Protein AF-A0A536KV16-F1 (afdb_monomer_lite)

Sequence (168 aa):
MLVCAAPESQAETLLAHIGQDAVIALLTEATEGDGYVDIKHAPVRYTLNLQKRTETTIERFGLTGQLFGLPGRDMAFVVERVQPDPDPSKDAGDVLTLEVAQAVAEAASYVPEEDWVRRQLTALEEAAQLPLVLAGQAFANHERQWLAWQAEQDARPYEVETEGVICS

Foldseek 3Di:
DEEEADPPFPSVVVCVVCPLVNVVVQLVQFPAKDKDWALVDVQIKIKIKTWHDDPVDIFIKIFIFGWFADPPRDIYTHTRDIGGPPDPVDDRDDDDPDDHVDYDHDDDDDDRVRGPVSVVVVVVVVVCPPPVNVVVVVVVVVVVVVVVVVVVVVPDDDPPPPPDDDDD

Structure (mmCIF, N/CA/C/O backbone):
data_AF-A0A536KV16-F1
#
_entry.id   AF-A0A536KV16-F1
#
loop_
_atom_site.group_PDB
_atom_site.id
_atom_site.type_symbol
_atom_site.label_atom_id
_atom_site.label_alt_id
_atom_site.label_comp_id
_atom_site.label_asym_id
_atom_site.label_entity_id
_atom_site.label_seq_id
_atom_site.pdbx_PDB_ins_code
_atom_site.Cartn_x
_atom_site.Cartn_y
_atom_site.Cartn_z
_atom_site.occupancy
_atom_site.B_iso_or_equiv
_atom_site.auth_seq_id
_atom_site.auth_comp_id
_atom_site.auth_asym_id
_atom_site.auth_atom_id
_atom_site.pdbx_PDB_model_num
ATOM 1 N N . MET A 1 1 ? -13.618 5.495 3.879 1.00 50.97 1 MET A N 1
ATOM 2 C CA . MET A 1 1 ? -12.832 4.367 4.427 1.00 50.97 1 MET A CA 1
ATOM 3 C C . MET A 1 1 ? -13.190 4.208 5.891 1.00 50.97 1 MET A C 1
ATOM 5 O O . MET A 1 1 ? -13.149 5.208 6.599 1.00 50.97 1 MET A O 1
ATOM 9 N N . LEU A 1 2 ? -13.588 3.004 6.305 1.00 53.34 2 LEU A N 1
ATOM 10 C CA . LEU A 1 2 ? -13.819 2.663 7.709 1.00 53.34 2 LEU A CA 1
ATOM 11 C C . LEU A 1 2 ? -12.512 2.151 8.313 1.00 53.34 2 LEU A C 1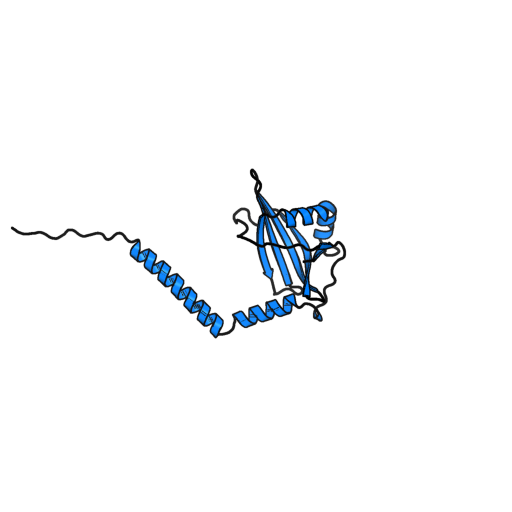
ATOM 13 O O . LEU A 1 2 ? -11.892 1.262 7.735 1.00 53.34 2 LEU A O 1
ATOM 17 N N . VAL A 1 3 ? -12.086 2.717 9.441 1.00 56.47 3 VAL A N 1
ATOM 18 C CA . VAL A 1 3 ? -10.891 2.266 10.173 1.00 56.47 3 VAL A CA 1
ATOM 19 C C . VAL A 1 3 ? -11.330 1.597 11.473 1.00 56.47 3 VAL A C 1
ATOM 21 O O . VAL A 1 3 ? -12.024 2.234 12.268 1.00 56.47 3 VAL A O 1
ATOM 24 N N . CYS A 1 4 ? -10.943 0.334 11.671 1.00 56.25 4 CYS A N 1
ATOM 25 C CA . CYS A 1 4 ? -11.370 -0.503 12.800 1.00 56.25 4 CYS A CA 1
ATOM 26 C C . CYS A 1 4 ? -10.170 -1.168 13.496 1.00 56.25 4 CYS A C 1
ATOM 28 O O . CYS A 1 4 ? -9.113 -1.341 12.893 1.00 56.25 4 CYS A O 1
ATOM 30 N N . ALA A 1 5 ? -10.329 -1.581 14.754 1.00 47.56 5 ALA A N 1
ATOM 31 C CA . ALA A 1 5 ? -9.344 -2.396 15.470 1.00 47.56 5 ALA A CA 1
ATOM 32 C C . ALA A 1 5 ? -9.569 -3.892 15.191 1.00 47.56 5 ALA A C 1
ATOM 34 O O . ALA A 1 5 ? -10.715 -4.342 15.197 1.00 47.56 5 ALA A O 1
ATOM 35 N N . ALA A 1 6 ? -8.507 -4.680 14.994 1.00 43.91 6 ALA A N 1
ATOM 36 C CA . ALA A 1 6 ? -8.634 -6.142 14.979 1.00 43.91 6 ALA A CA 1
ATOM 37 C C . ALA A 1 6 ? -8.825 -6.679 16.415 1.00 43.91 6 ALA A C 1
ATOM 39 O O . ALA A 1 6 ? -8.038 -6.290 17.289 1.00 43.91 6 ALA A O 1
ATOM 40 N N . PRO A 1 7 ? -9.793 -7.585 16.665 1.00 48.78 7 PRO A N 1
ATOM 41 C CA . PRO A 1 7 ? -9.963 -8.213 17.976 1.00 48.78 7 PRO A CA 1
ATOM 42 C C . PRO A 1 7 ? -8.722 -9.038 18.362 1.00 48.78 7 PRO A C 1
ATOM 44 O O . PRO A 1 7 ? -8.141 -9.714 17.515 1.00 48.78 7 PRO A O 1
ATOM 47 N N . GLU A 1 8 ? -8.304 -8.952 19.630 1.00 50.06 8 GLU A N 1
ATOM 48 C CA . GLU A 1 8 ? -7.153 -9.637 20.251 1.00 50.06 8 GLU A CA 1
ATOM 49 C C . GLU A 1 8 ? -5.766 -9.265 19.682 1.00 50.06 8 GLU A C 1
ATOM 51 O O . GLU A 1 8 ? -4.758 -9.921 19.960 1.00 50.06 8 GLU A O 1
ATOM 56 N N . SER A 1 9 ? -5.678 -8.192 18.892 1.00 45.06 9 SER A N 1
ATOM 57 C CA . SER A 1 9 ? -4.417 -7.726 18.305 1.00 45.06 9 SER A CA 1
ATOM 58 C C . SER A 1 9 ? -3.639 -6.800 19.249 1.00 45.06 9 SER A C 1
ATOM 60 O O . SER A 1 9 ? -4.201 -6.160 20.140 1.00 45.06 9 SER A O 1
ATOM 62 N N . GLN A 1 10 ? -2.328 -6.638 19.017 1.00 47.22 10 GLN A N 1
ATOM 63 C CA . GLN A 1 10 ? -1.555 -5.592 19.704 1.00 47.22 10 GLN A CA 1
ATOM 64 C C . GLN A 1 10 ? -2.159 -4.198 19.475 1.00 47.22 10 GLN A C 1
ATOM 66 O O . GLN A 1 10 ? -2.037 -3.354 20.359 1.00 47.22 10 GLN A O 1
ATOM 71 N N . ALA A 1 11 ? -2.851 -3.970 18.350 1.00 42.38 11 ALA A N 1
ATOM 72 C CA . ALA A 1 11 ? -3.619 -2.757 18.104 1.00 42.38 11 ALA A CA 1
ATOM 73 C C . ALA A 1 11 ? -4.877 -2.629 18.966 1.00 42.38 11 ALA A C 1
ATOM 75 O O . ALA A 1 11 ? -5.222 -1.500 19.255 1.00 42.38 11 ALA A O 1
ATOM 76 N N . GLU A 1 12 ? -5.526 -3.684 19.465 1.00 42.41 12 GLU A N 1
ATOM 77 C CA . GLU A 1 12 ? -6.600 -3.519 20.462 1.00 42.41 12 GLU A CA 1
ATOM 78 C C . GLU A 1 12 ? -6.035 -2.909 21.751 1.00 42.41 12 GLU A C 1
ATOM 80 O O . GLU A 1 12 ? -6.571 -1.941 22.281 1.00 42.41 12 GLU A O 1
ATOM 85 N N . THR A 1 13 ? -4.879 -3.406 22.205 1.00 47.69 13 THR A N 1
ATOM 86 C CA . THR A 1 13 ? -4.203 -2.877 23.400 1.00 47.69 13 THR A CA 1
ATOM 87 C C . THR A 1 13 ? -3.632 -1.474 23.159 1.00 47.69 13 THR A C 1
ATOM 89 O O . THR A 1 13 ? -3.711 -0.626 24.042 1.00 47.69 13 THR A O 1
ATOM 92 N N . LEU A 1 14 ? -3.094 -1.199 21.963 1.00 44.66 14 LEU A N 1
ATOM 93 C CA . LEU A 1 14 ? -2.561 0.113 21.570 1.00 44.66 14 LEU A CA 1
ATOM 94 C C . LEU A 1 14 ? -3.662 1.141 21.284 1.00 44.66 14 LEU A C 1
ATOM 96 O O . LEU A 1 14 ? -3.507 2.281 21.690 1.00 44.66 14 LEU A O 1
ATOM 100 N N . LEU A 1 15 ? -4.777 0.770 20.654 1.00 51.56 15 LEU A N 1
ATOM 101 C CA . LEU A 1 15 ? -5.941 1.636 20.413 1.00 51.56 15 LEU A CA 1
ATOM 102 C C . LEU A 1 15 ? -6.717 1.891 21.706 1.00 51.56 15 LEU A C 1
ATOM 104 O O . LEU A 1 15 ? -7.219 2.996 21.892 1.00 51.56 15 LEU A O 1
ATOM 108 N N . ALA A 1 16 ? -6.738 0.933 22.638 1.00 49.00 16 ALA A N 1
ATOM 109 C CA . ALA A 1 16 ? -7.219 1.160 23.999 1.00 49.00 16 ALA A CA 1
ATOM 110 C C . ALA A 1 16 ? -6.317 2.122 24.801 1.00 49.00 16 ALA A C 1
ATOM 112 O O . ALA A 1 16 ? -6.806 2.773 25.721 1.00 49.00 16 ALA A O 1
ATOM 113 N N . HIS A 1 17 ? -5.020 2.232 24.470 1.00 45.25 17 HIS A N 1
ATOM 114 C CA . HIS A 1 17 ? -4.064 3.124 25.152 1.00 45.25 17 HIS A CA 1
ATOM 115 C C . HIS A 1 17 ? -3.897 4.501 24.483 1.00 45.25 17 HIS A C 1
ATOM 117 O O . HIS A 1 17 ? -3.750 5.502 25.176 1.00 45.25 17 HIS A O 1
ATOM 123 N N . ILE A 1 18 ? -3.901 4.554 23.149 1.00 52.50 18 ILE A N 1
ATOM 124 C CA . ILE A 1 18 ? -3.775 5.768 22.325 1.00 52.50 18 ILE A CA 1
ATOM 125 C C . ILE A 1 18 ? -5.138 6.461 22.179 1.00 52.50 18 ILE A C 1
ATOM 127 O O . ILE A 1 18 ? -5.201 7.683 22.104 1.00 52.50 18 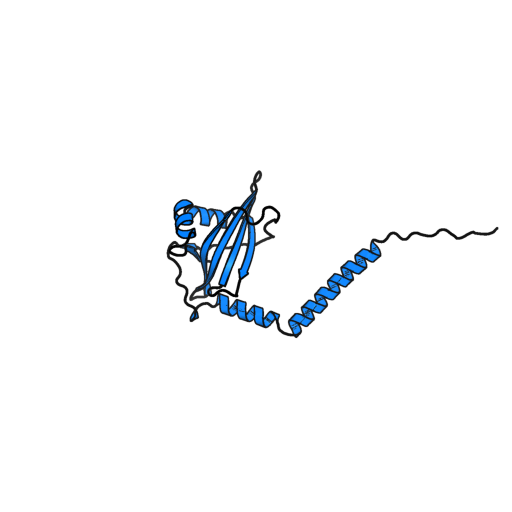ILE A O 1
ATOM 131 N N . GLY A 1 19 ? -6.233 5.699 22.212 1.00 52.28 19 GLY A N 1
ATOM 132 C CA . GLY A 1 19 ? -7.583 6.195 21.978 1.00 52.28 19 GLY A CA 1
ATOM 133 C C . GLY A 1 19 ? -7.903 6.279 20.485 1.00 52.28 19 GLY A C 1
ATOM 134 O O . GLY A 1 19 ? -7.089 6.708 19.667 1.00 52.28 19 GLY A O 1
ATOM 135 N N . GLN A 1 20 ? -9.122 5.877 20.126 1.00 55.75 20 GLN A N 1
ATOM 136 C CA . GLN A 1 20 ? -9.656 5.955 18.762 1.00 55.75 20 GLN A CA 1
ATOM 137 C C . GLN A 1 20 ? -9.555 7.381 18.191 1.00 55.75 20 GLN A C 1
ATOM 139 O O . GLN A 1 20 ? -9.196 7.559 17.029 1.00 55.75 20 GLN A O 1
ATOM 144 N N . ASP A 1 21 ? -9.764 8.389 19.040 1.00 57.88 21 ASP A N 1
ATOM 145 C CA . ASP A 1 21 ? -9.666 9.806 18.687 1.00 57.88 21 ASP A CA 1
ATOM 146 C C . ASP A 1 21 ? -8.257 10.223 18.264 1.00 57.88 21 ASP A C 1
ATOM 148 O O . ASP A 1 21 ? -8.114 11.038 17.360 1.00 57.88 21 ASP A O 1
ATOM 152 N N . ALA A 1 22 ? -7.209 9.647 18.857 1.00 59.94 22 ALA A N 1
ATOM 153 C CA . ALA A 1 22 ? -5.841 9.981 18.482 1.00 59.94 22 ALA A CA 1
ATOM 154 C C . ALA A 1 22 ? -5.441 9.338 17.149 1.00 59.94 22 ALA A C 1
ATOM 156 O O . ALA A 1 22 ? -4.702 9.953 16.393 1.00 59.94 22 ALA A O 1
ATOM 157 N N . VAL A 1 23 ? -5.960 8.154 16.802 1.00 60.72 23 VAL A N 1
ATOM 158 C CA . VAL A 1 23 ? -5.744 7.579 15.460 1.00 60.72 23 VAL A CA 1
ATOM 159 C C . VAL A 1 23 ? -6.514 8.345 14.393 1.00 60.72 23 VAL A C 1
ATOM 161 O O . VAL A 1 23 ? -5.970 8.580 13.317 1.00 60.72 23 VAL A O 1
ATOM 164 N N . ILE A 1 24 ? -7.736 8.792 14.694 1.00 64.00 24 ILE A N 1
ATOM 165 C CA . ILE A 1 24 ? -8.475 9.701 13.810 1.00 64.00 24 ILE A CA 1
ATOM 166 C C . ILE A 1 24 ? -7.686 10.994 13.633 1.00 64.00 24 ILE A C 1
ATOM 168 O O . ILE A 1 24 ? -7.401 11.351 12.497 1.00 64.00 24 ILE A O 1
ATOM 172 N N . ALA A 1 25 ? -7.283 11.640 14.734 1.00 61.81 25 ALA A N 1
ATOM 173 C CA . ALA A 1 25 ? -6.510 12.877 14.715 1.00 61.81 25 ALA A CA 1
ATOM 174 C C . ALA A 1 25 ? -5.244 12.714 13.870 1.00 61.81 25 ALA A C 1
ATOM 176 O O . ALA A 1 25 ? -5.044 13.477 12.935 1.00 61.81 25 ALA A O 1
ATOM 177 N N . LEU A 1 26 ? -4.464 11.660 14.110 1.00 63.81 26 LEU A N 1
ATOM 178 C CA . LEU A 1 26 ? -3.269 11.324 13.340 1.00 63.81 26 LEU A CA 1
ATOM 179 C C . LEU A 1 26 ? -3.550 11.123 11.843 1.00 63.81 26 LEU A C 1
ATOM 181 O O . LEU A 1 26 ? -2.781 11.606 11.019 1.00 63.81 26 LEU A O 1
ATOM 185 N N . LEU A 1 27 ? -4.643 10.450 11.475 1.00 65.69 27 LEU A N 1
ATOM 186 C CA . LEU A 1 27 ? -5.033 10.265 10.074 1.00 65.69 27 LEU A CA 1
ATOM 187 C C . LEU A 1 27 ? -5.461 11.579 9.405 1.00 65.69 27 LEU A C 1
ATOM 189 O O . LEU A 1 27 ? -5.165 11.781 8.233 1.00 65.69 27 LEU A O 1
ATOM 193 N N . THR A 1 28 ? -6.135 12.473 10.134 1.00 64.19 28 THR A N 1
ATOM 194 C CA . THR A 1 28 ? -6.523 13.807 9.637 1.00 64.19 28 THR A CA 1
ATOM 195 C C . THR A 1 28 ? -5.386 14.827 9.629 1.00 64.19 28 THR A C 1
ATOM 197 O O . THR A 1 28 ? -5.411 15.754 8.826 1.00 64.19 28 THR A O 1
ATOM 200 N N . GLU A 1 29 ? -4.415 14.695 10.529 1.00 61.75 29 GLU A N 1
ATOM 201 C CA . GLU A 1 29 ? -3.287 15.622 10.688 1.00 61.75 29 GLU A CA 1
ATOM 202 C C . GLU A 1 29 ? -2.048 15.195 9.894 1.00 61.75 29 GLU A C 1
ATOM 204 O O . GLU A 1 29 ? -1.078 15.952 9.814 1.00 61.75 29 GLU A O 1
ATOM 209 N N . ALA A 1 30 ? -2.055 13.992 9.318 1.00 61.66 30 ALA A N 1
ATOM 210 C CA . ALA A 1 30 ? -1.007 13.553 8.415 1.00 61.66 30 ALA A CA 1
ATOM 211 C C . ALA A 1 30 ? -0.964 14.474 7.188 1.00 61.66 30 ALA A C 1
ATOM 213 O O . ALA A 1 30 ? -1.945 14.638 6.465 1.00 61.66 30 ALA A O 1
ATOM 214 N N . THR A 1 31 ? 0.195 15.085 6.963 1.00 57.19 31 THR A N 1
ATOM 215 C CA . THR A 1 31 ? 0.442 15.989 5.835 1.00 57.19 31 THR A CA 1
ATOM 216 C C . THR A 1 31 ? 0.900 15.230 4.593 1.00 57.19 31 THR A C 1
ATOM 218 O O . THR A 1 31 ? 0.656 15.671 3.475 1.00 57.19 31 THR A O 1
ATOM 221 N N . GLU A 1 32 ? 1.550 14.082 4.793 1.00 61.09 32 GLU A N 1
ATOM 222 C CA . GLU A 1 32 ? 2.129 13.227 3.755 1.00 61.09 32 GLU A CA 1
ATOM 223 C C . GLU A 1 32 ? 1.930 11.755 4.134 1.00 61.09 32 GLU A C 1
ATOM 225 O O . GLU A 1 32 ? 1.825 11.414 5.319 1.00 61.09 32 GLU A O 1
ATOM 230 N N . GLY A 1 33 ? 1.897 10.872 3.136 1.00 65.56 33 GLY A N 1
ATOM 231 C CA . GLY A 1 33 ? 1.747 9.447 3.384 1.00 65.56 33 GLY A CA 1
ATOM 232 C C . GLY A 1 33 ? 2.019 8.589 2.161 1.00 65.56 33 GLY A C 1
ATOM 233 O O . GLY A 1 33 ? 1.711 8.976 1.034 1.00 65.56 33 GLY A O 1
ATOM 234 N N . ASP A 1 34 ? 2.564 7.402 2.402 1.00 72.94 34 ASP A N 1
ATOM 235 C CA . ASP A 1 34 ? 2.749 6.356 1.404 1.00 72.94 34 ASP A CA 1
ATOM 236 C C . ASP A 1 34 ? 2.094 5.046 1.866 1.00 72.94 34 ASP A C 1
ATOM 238 O O . ASP A 1 34 ? 1.866 4.793 3.050 1.00 72.94 34 ASP A O 1
ATOM 242 N N . GLY A 1 35 ? 1.708 4.224 0.895 1.00 74.88 35 GLY A N 1
ATOM 243 C CA . GLY A 1 35 ? 0.952 3.004 1.132 1.00 74.88 35 GLY A CA 1
ATOM 244 C C . GLY A 1 35 ? 1.568 1.830 0.393 1.00 74.88 35 GLY A C 1
ATOM 245 O O . GLY A 1 35 ? 1.863 1.920 -0.798 1.00 74.88 35 GLY A O 1
ATOM 246 N N . TYR A 1 36 ? 1.717 0.706 1.082 1.00 81.56 36 TYR A N 1
ATOM 247 C CA . TYR A 1 36 ? 2.115 -0.563 0.492 1.00 81.56 36 TYR A CA 1
ATOM 248 C C . TYR A 1 36 ? 1.008 -1.595 0.670 1.00 81.56 36 TYR A C 1
ATOM 250 O O . TYR A 1 36 ? 0.532 -1.834 1.780 1.00 81.56 36 TYR A O 1
ATOM 258 N N . VAL A 1 37 ? 0.621 -2.231 -0.433 1.00 84.88 37 VAL A N 1
ATOM 259 C CA . VAL A 1 37 ? -0.380 -3.298 -0.447 1.00 84.88 37 VAL A CA 1
ATOM 260 C C . VAL A 1 37 ? 0.314 -4.623 -0.745 1.00 84.88 37 VAL A C 1
ATOM 262 O O . VAL A 1 37 ? 0.944 -4.781 -1.789 1.00 84.88 37 VAL A O 1
ATOM 265 N N . ASP A 1 38 ? 0.161 -5.593 0.153 1.00 86.81 38 ASP A N 1
ATOM 266 C CA . ASP A 1 38 ? 0.582 -6.976 -0.045 1.00 86.81 38 ASP A CA 1
ATOM 267 C C . ASP A 1 38 ? -0.635 -7.865 -0.327 1.00 86.81 38 ASP A C 1
ATOM 269 O O . ASP A 1 38 ? -1.369 -8.303 0.568 1.00 86.81 38 ASP A O 1
ATOM 273 N N . ILE A 1 39 ? -0.819 -8.147 -1.614 1.00 87.06 39 ILE A N 1
ATOM 274 C CA . ILE A 1 39 ? -1.918 -8.948 -2.160 1.00 87.06 39 ILE A CA 1
ATOM 275 C C . ILE A 1 39 ? -1.741 -10.462 -1.978 1.00 87.06 39 ILE A C 1
ATOM 277 O O . ILE A 1 39 ? -2.659 -11.222 -2.288 1.00 87.06 39 ILE A O 1
ATOM 281 N N . LYS A 1 40 ? -0.598 -10.923 -1.446 1.00 87.00 40 LYS A N 1
ATOM 282 C CA . LYS A 1 40 ? -0.383 -12.348 -1.129 1.00 87.00 40 LYS A CA 1
ATOM 283 C C . LYS A 1 40 ? -1.205 -12.802 0.078 1.00 87.00 40 LYS A C 1
ATOM 285 O O . LYS A 1 40 ? -1.401 -14.002 0.267 1.00 87.00 40 LYS A O 1
ATOM 290 N N . HIS A 1 41 ? -1.672 -11.857 0.892 1.00 86.00 41 HIS A N 1
ATOM 291 C CA . HIS A 1 41 ? -2.507 -12.112 2.060 1.00 86.00 41 HIS A CA 1
ATOM 292 C C . HIS A 1 41 ? -4.004 -12.087 1.706 1.00 86.00 41 HIS A C 1
ATOM 294 O O . HIS A 1 41 ? -4.427 -11.507 0.705 1.00 86.00 41 HIS A O 1
ATOM 300 N N . ALA A 1 42 ? -4.808 -12.752 2.538 1.00 85.69 42 ALA A N 1
ATOM 301 C CA . ALA A 1 42 ? -6.264 -12.789 2.440 1.00 85.69 42 ALA A CA 1
ATOM 302 C C . ALA A 1 42 ? -6.882 -12.599 3.841 1.00 85.69 42 ALA A C 1
ATOM 304 O O . ALA A 1 42 ? -6.830 -13.553 4.621 1.00 85.69 42 ALA A O 1
ATOM 305 N N . PRO A 1 43 ? -7.449 -11.424 4.184 1.00 87.50 43 PRO A N 1
ATOM 306 C CA . PRO A 1 43 ? -7.571 -10.203 3.372 1.00 87.50 43 PRO A CA 1
ATOM 307 C C . PRO A 1 43 ? -6.218 -9.596 2.988 1.00 87.50 43 PRO A C 1
ATOM 309 O O . PRO A 1 43 ? -5.191 -9.964 3.562 1.00 87.50 43 PRO A O 1
ATOM 312 N N . VAL A 1 44 ? -6.201 -8.672 2.021 1.00 89.62 44 VAL A N 1
ATOM 313 C CA . VAL A 1 44 ? -4.934 -8.049 1.608 1.00 89.62 44 VAL A CA 1
ATOM 314 C C . VAL A 1 44 ? -4.339 -7.264 2.775 1.00 89.62 44 VAL A C 1
ATOM 316 O O . VAL A 1 44 ? -5.054 -6.606 3.533 1.00 89.62 44 VAL A O 1
ATOM 319 N N . ARG A 1 45 ? -3.019 -7.345 2.947 1.00 88.69 45 ARG A N 1
ATOM 320 C CA . ARG A 1 45 ? -2.341 -6.592 4.002 1.00 88.69 45 ARG A CA 1
ATOM 321 C C . ARG A 1 45 ? -2.007 -5.207 3.472 1.00 88.69 45 ARG A C 1
ATOM 323 O O . ARG A 1 45 ? -1.416 -5.082 2.404 1.00 88.69 45 ARG A O 1
ATOM 330 N N . TYR A 1 46 ? -2.364 -4.181 4.230 1.00 85.69 46 TYR A N 1
ATOM 331 C CA . TYR A 1 46 ? -2.060 -2.796 3.911 1.00 85.69 46 TYR A CA 1
ATOM 332 C C . TYR A 1 46 ? -1.169 -2.190 4.990 1.00 85.69 46 TYR A C 1
ATOM 334 O O . TYR A 1 46 ? -1.466 -2.279 6.183 1.00 85.69 46 TYR A O 1
ATOM 342 N N . THR A 1 47 ? -0.069 -1.589 4.553 1.00 84.94 47 THR A N 1
ATOM 343 C CA . THR A 1 47 ? 0.816 -0.775 5.380 1.00 84.94 47 THR A CA 1
ATOM 344 C C . THR A 1 47 ? 0.685 0.659 4.910 1.00 84.94 47 THR A C 1
ATOM 346 O O . THR A 1 47 ? 0.921 0.942 3.742 1.00 84.94 47 THR A O 1
ATOM 349 N N . LEU A 1 48 ? 0.326 1.551 5.816 1.00 80.81 48 LEU A N 1
ATOM 350 C CA . LEU A 1 48 ? 0.186 2.974 5.579 1.00 80.81 48 LEU A CA 1
ATOM 351 C C . LEU A 1 48 ? 1.208 3.696 6.450 1.00 80.81 48 LEU A C 1
ATOM 353 O O . LEU A 1 48 ? 1.088 3.629 7.671 1.00 80.81 48 LEU A O 1
ATOM 357 N N . ASN A 1 49 ? 2.185 4.377 5.860 1.00 80.38 49 ASN A N 1
ATOM 358 C CA . ASN A 1 49 ? 3.043 5.272 6.627 1.00 80.38 49 ASN A CA 1
ATOM 359 C C . ASN A 1 49 ? 2.550 6.699 6.474 1.00 80.38 49 ASN A C 1
ATOM 361 O O . ASN A 1 49 ? 2.115 7.127 5.407 1.00 80.38 49 ASN A O 1
ATOM 365 N N . LEU A 1 50 ? 2.593 7.416 7.583 1.00 76.62 50 LEU A N 1
ATOM 366 C CA . LEU A 1 50 ? 2.061 8.754 7.715 1.00 76.62 50 LEU A CA 1
ATOM 367 C C . LEU A 1 50 ? 3.131 9.633 8.333 1.00 76.62 50 LEU A C 1
ATOM 369 O O . LEU A 1 50 ? 3.854 9.234 9.252 1.00 76.62 50 LEU A O 1
ATOM 373 N N . GLN A 1 51 ? 3.207 10.845 7.808 1.00 74.69 51 GLN A N 1
ATOM 374 C CA . GLN A 1 51 ? 4.129 11.862 8.256 1.00 74.69 51 GLN A CA 1
ATOM 375 C C . GLN A 1 51 ? 3.344 13.130 8.571 1.00 74.69 51 GLN A C 1
ATOM 377 O O . GLN A 1 51 ? 2.624 13.674 7.733 1.00 74.69 51 GLN A O 1
ATOM 382 N N . LYS A 1 52 ? 3.507 13.603 9.803 1.00 73.94 52 LYS A N 1
ATOM 383 C CA . LYS A 1 52 ? 2.982 14.873 10.288 1.00 73.94 52 LYS A CA 1
ATOM 384 C C . LYS A 1 52 ? 4.140 15.857 10.386 1.00 73.94 52 LYS A C 1
ATOM 386 O O . LYS A 1 52 ? 5.032 15.697 11.222 1.00 73.94 52 LYS A O 1
ATOM 391 N N . ARG A 1 53 ? 4.144 16.871 9.519 1.00 70.62 53 ARG A N 1
ATOM 392 C CA . ARG A 1 53 ? 5.100 17.984 9.585 1.00 70.62 53 ARG A CA 1
ATOM 393 C C . ARG A 1 53 ? 4.486 19.146 10.362 1.00 70.62 53 ARG A C 1
ATOM 395 O O . ARG A 1 53 ? 3.409 19.626 10.021 1.00 70.62 53 ARG A O 1
ATOM 402 N N . THR A 1 54 ? 5.184 19.617 11.387 1.00 70.19 54 THR A N 1
ATOM 403 C CA . THR A 1 54 ? 4.919 20.906 12.037 1.00 70.19 54 THR A CA 1
ATOM 404 C C . THR A 1 54 ? 6.029 21.899 11.677 1.00 70.19 54 THR A C 1
ATOM 406 O O . THR A 1 54 ? 6.993 21.545 10.999 1.00 70.19 54 THR A O 1
ATOM 409 N N . GLU A 1 55 ? 5.927 23.150 12.133 1.00 71.31 55 GLU A N 1
ATOM 410 C CA . GLU A 1 55 ? 6.976 24.159 11.909 1.00 71.31 55 GLU A CA 1
ATOM 411 C C . GLU A 1 55 ? 8.339 23.763 12.506 1.00 71.31 55 GLU A C 1
ATOM 413 O O . GLU A 1 55 ? 9.373 24.261 12.063 1.00 71.31 55 GLU A O 1
ATOM 418 N N . THR A 1 56 ? 8.359 22.886 13.516 1.00 69.38 56 THR A N 1
ATOM 419 C CA . THR A 1 56 ? 9.563 22.576 14.304 1.00 69.38 56 THR A CA 1
ATOM 420 C C . THR A 1 56 ? 9.880 21.087 14.416 1.00 69.38 56 THR A C 1
ATOM 422 O O . THR A 1 56 ? 10.999 20.741 14.799 1.00 69.38 56 THR A O 1
ATOM 425 N N . THR A 1 57 ? 8.943 20.199 14.079 1.00 70.38 57 THR A N 1
ATOM 426 C CA . THR A 1 57 ? 9.104 18.746 14.219 1.00 70.38 57 THR A CA 1
ATOM 427 C C . THR A 1 57 ? 8.494 17.976 13.053 1.00 70.38 57 THR A C 1
ATOM 429 O O . THR A 1 57 ? 7.519 18.401 12.435 1.00 70.38 57 THR A O 1
ATOM 432 N N . ILE A 1 58 ? 9.072 16.808 12.773 1.00 72.25 58 ILE A N 1
ATOM 433 C CA . ILE A 1 58 ? 8.510 15.809 11.864 1.00 72.25 58 ILE A CA 1
ATOM 434 C C . ILE A 1 58 ? 8.223 14.563 12.697 1.00 72.25 58 ILE A C 1
ATOM 436 O O . ILE A 1 58 ? 9.139 13.986 13.281 1.00 72.25 58 ILE A O 1
ATOM 440 N N . GLU A 1 59 ? 6.957 14.166 12.759 1.00 70.94 59 GLU A N 1
ATOM 441 C CA . GLU A 1 59 ? 6.509 12.942 13.422 1.00 70.94 59 GLU A CA 1
ATOM 442 C C . GLU A 1 59 ? 6.125 11.911 12.359 1.00 70.94 59 GLU A C 1
ATOM 444 O O . GLU A 1 59 ? 5.369 12.220 11.435 1.00 70.94 59 GLU A O 1
ATOM 449 N N . ARG A 1 60 ? 6.648 10.685 12.479 1.00 73.62 60 ARG A N 1
ATOM 450 C CA . ARG A 1 60 ? 6.379 9.586 11.543 1.00 73.62 60 ARG A CA 1
ATOM 451 C C . ARG A 1 60 ? 5.828 8.370 12.267 1.00 73.62 60 ARG A C 1
ATOM 453 O O . ARG A 1 60 ? 6.312 7.988 13.335 1.00 73.62 60 ARG A O 1
ATOM 460 N N . PHE A 1 61 ? 4.830 7.741 11.665 1.00 74.12 61 PHE A N 1
ATOM 461 C CA . PHE A 1 61 ? 4.212 6.533 12.195 1.00 74.12 61 PHE A CA 1
ATOM 462 C C . PHE A 1 61 ? 3.663 5.663 11.065 1.00 74.12 61 PHE A C 1
ATOM 464 O O . PHE A 1 61 ? 3.231 6.155 10.028 1.00 74.12 61 PHE A O 1
ATOM 471 N N . GLY A 1 62 ? 3.698 4.350 11.268 1.00 77.56 62 GLY A N 1
ATOM 472 C CA . GLY A 1 62 ? 3.157 3.357 10.348 1.00 77.56 62 GLY A CA 1
ATOM 473 C C . GLY A 1 62 ? 1.938 2.662 10.941 1.00 77.56 62 GLY A C 1
ATOM 474 O O . GLY A 1 62 ? 1.931 2.295 12.114 1.00 77.56 62 GLY A O 1
ATOM 475 N N . LEU A 1 63 ? 0.914 2.433 10.133 1.00 80.31 63 LEU A N 1
ATOM 476 C CA . LEU A 1 63 ? -0.238 1.600 10.447 1.00 80.31 63 LEU A CA 1
ATOM 477 C C . LEU A 1 63 ? -0.190 0.371 9.545 1.00 80.31 63 LEU A C 1
ATOM 479 O O . LEU A 1 63 ? -0.200 0.486 8.326 1.00 80.31 63 LEU A O 1
ATOM 483 N N . THR A 1 64 ? -0.139 -0.819 10.128 1.00 82.62 64 THR A N 1
ATOM 484 C CA . THR A 1 64 ? -0.222 -2.081 9.389 1.00 82.62 64 THR A CA 1
ATOM 485 C C . THR A 1 64 ? -1.505 -2.795 9.770 1.00 82.62 64 THR A C 1
ATOM 487 O O . THR A 1 64 ? -1.843 -2.892 10.951 1.00 82.62 64 THR A O 1
ATOM 490 N N . GLY A 1 65 ? -2.215 -3.308 8.774 1.00 84.56 65 GLY A N 1
ATOM 491 C CA . GLY A 1 65 ? -3.494 -3.953 8.995 1.00 84.56 65 GLY A CA 1
ATOM 492 C C . GLY A 1 65 ? -4.026 -4.706 7.787 1.00 84.56 65 GLY A C 1
ATOM 493 O O . GLY A 1 65 ? -3.329 -4.904 6.791 1.00 84.56 65 GLY A O 1
ATOM 494 N N . GLN A 1 66 ? -5.282 -5.119 7.888 1.00 86.19 66 GLN A N 1
ATOM 495 C CA . GLN A 1 66 ? -6.025 -5.787 6.826 1.00 86.19 66 GLN A CA 1
ATOM 496 C C . GLN A 1 66 ? -6.882 -4.767 6.088 1.00 86.19 66 GLN A C 1
ATOM 498 O O . GLN A 1 66 ? -7.573 -3.974 6.719 1.00 86.19 66 GLN A O 1
ATOM 503 N N . LEU A 1 67 ? -6.866 -4.797 4.762 1.00 87.12 67 LEU A N 1
ATOM 504 C CA . LEU A 1 67 ? -7.728 -3.983 3.914 1.00 87.12 67 LEU A CA 1
ATOM 505 C C . LEU A 1 67 ? -8.650 -4.916 3.124 1.00 87.12 67 LEU A C 1
ATOM 507 O O . LEU A 1 67 ? -8.191 -5.891 2.534 1.00 87.12 67 LEU A O 1
ATOM 511 N N . PHE A 1 68 ? -9.948 -4.630 3.113 1.00 88.12 68 PHE A N 1
ATOM 512 C CA . PHE A 1 68 ? -10.921 -5.383 2.321 1.00 88.12 68 PHE A CA 1
ATOM 513 C C . PHE A 1 68 ? -12.133 -4.542 1.939 1.00 88.12 68 PHE A C 1
ATOM 515 O O . PHE A 1 68 ? -12.448 -3.525 2.563 1.00 88.12 68 PHE A O 1
ATOM 522 N N . GLY A 1 69 ? -12.810 -4.972 0.878 1.00 86.06 69 GLY A N 1
ATOM 523 C CA . GLY A 1 69 ? -14.059 -4.371 0.429 1.00 86.06 69 GLY A CA 1
ATOM 524 C C . GLY A 1 69 ? -15.260 -4.802 1.270 1.00 86.06 69 GLY A C 1
ATOM 525 O O . GLY A 1 69 ? -15.356 -5.958 1.672 1.00 86.06 69 GLY A O 1
ATOM 526 N N . LEU A 1 70 ? -16.192 -3.875 1.481 1.00 83.44 70 LEU A N 1
ATOM 527 C CA . LEU A 1 70 ? -17.500 -4.108 2.093 1.00 83.44 70 LEU A CA 1
ATOM 528 C C . LEU A 1 70 ? -18.629 -4.087 1.044 1.00 83.44 70 LEU A C 1
ATOM 530 O O . LEU A 1 70 ? -18.446 -3.546 -0.060 1.00 83.44 70 LEU A O 1
ATOM 534 N N . PRO A 1 71 ? -19.825 -4.611 1.385 1.00 76.50 71 PRO A N 1
ATOM 535 C CA . PRO A 1 71 ? -21.043 -4.375 0.614 1.00 76.50 71 PRO A CA 1
ATOM 536 C C . PRO A 1 71 ? -21.257 -2.883 0.337 1.00 76.50 71 PRO A C 1
ATOM 538 O O . PRO A 1 71 ? -21.022 -2.044 1.197 1.00 76.50 71 PRO A O 1
ATOM 541 N N . GLY A 1 72 ? -21.707 -2.537 -0.872 1.00 74.12 72 GLY A N 1
ATOM 542 C CA . GLY A 1 72 ? -21.970 -1.138 -1.240 1.00 74.12 72 GLY A CA 1
ATOM 543 C C . GLY A 1 72 ? -20.773 -0.357 -1.797 1.00 74.12 72 GLY A C 1
ATOM 544 O O . GLY A 1 72 ? -20.937 0.813 -2.121 1.00 74.12 72 GLY A O 1
ATOM 545 N N . ARG A 1 73 ? -19.621 -1.015 -2.017 1.00 71.88 73 ARG A N 1
ATOM 546 C CA . ARG A 1 73 ? -18.347 -0.420 -2.490 1.00 71.88 73 ARG A CA 1
ATOM 547 C C . ARG A 1 73 ? -17.600 0.434 -1.461 1.00 71.88 73 ARG A C 1
ATOM 549 O O . ARG A 1 73 ? -16.701 1.185 -1.833 1.00 71.88 73 ARG A O 1
ATOM 556 N N . ASP A 1 74 ? -17.896 0.259 -0.183 1.00 79.38 74 ASP A N 1
ATOM 557 C CA . ASP A 1 74 ? -17.049 0.801 0.875 1.00 79.38 74 ASP A CA 1
ATOM 558 C C . ASP A 1 74 ? -15.797 -0.066 1.086 1.00 79.38 74 ASP A C 1
ATOM 560 O O . ASP A 1 74 ? -15.714 -1.209 0.621 1.00 79.38 74 ASP A O 1
ATOM 564 N N . MET A 1 75 ? -14.800 0.492 1.778 1.00 79.19 75 MET A N 1
ATOM 565 C CA . MET A 1 75 ? -13.558 -0.192 2.159 1.00 79.19 75 MET A CA 1
ATOM 566 C C . MET A 1 75 ? -13.362 -0.125 3.670 1.00 79.19 75 MET A C 1
ATOM 568 O O . MET A 1 75 ? -13.522 0.950 4.263 1.00 79.19 75 MET A O 1
ATOM 572 N N . ALA A 1 76 ? -12.953 -1.246 4.255 1.00 80.88 76 ALA A N 1
ATOM 573 C CA . ALA A 1 76 ? -12.554 -1.360 5.648 1.00 80.88 76 ALA A CA 1
ATOM 574 C C . ALA A 1 76 ? -11.043 -1.575 5.754 1.00 80.88 76 ALA A C 1
ATOM 576 O O . ALA A 1 76 ? -10.483 -2.425 5.062 1.00 80.88 76 ALA A O 1
ATOM 577 N N . PHE A 1 77 ? -10.402 -0.821 6.643 1.00 82.50 77 PHE A N 1
ATOM 578 C CA . PHE A 1 77 ? -9.019 -1.007 7.053 1.00 82.50 77 PHE A CA 1
ATOM 579 C C . PHE A 1 77 ? -8.962 -1.307 8.541 1.00 82.50 77 PHE A C 1
ATOM 581 O O . PHE A 1 77 ? -9.206 -0.451 9.390 1.00 82.50 77 PHE A O 1
ATOM 588 N N . VAL A 1 78 ? -8.650 -2.555 8.847 1.00 80.00 78 VAL A N 1
ATOM 589 C CA . VAL A 1 78 ? -8.553 -3.052 10.206 1.00 80.00 78 VAL A CA 1
ATOM 590 C C . VAL A 1 78 ? -7.096 -2.972 10.639 1.00 80.00 78 VAL A C 1
ATOM 592 O O . VAL A 1 78 ? -6.268 -3.753 10.175 1.00 80.00 7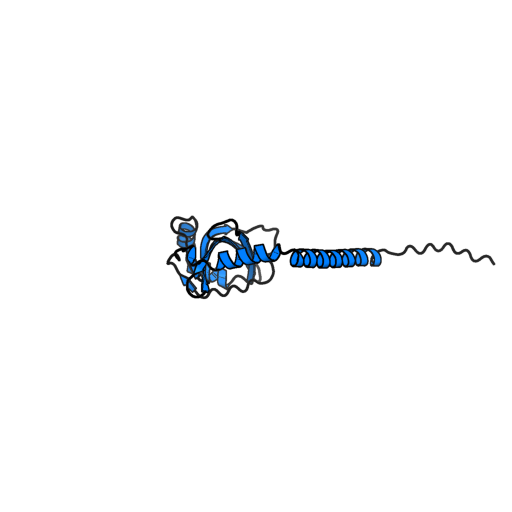8 VAL A O 1
ATOM 595 N N . VAL A 1 79 ? -6.770 -2.018 11.507 1.00 77.44 79 VAL A N 1
ATOM 596 C CA . VAL A 1 79 ? -5.412 -1.810 12.019 1.00 77.44 79 VAL A CA 1
ATOM 597 C C . VAL A 1 79 ? -5.069 -2.934 12.997 1.00 77.44 79 VAL A C 1
ATOM 599 O O . VAL A 1 79 ? -5.768 -3.147 13.986 1.00 77.44 79 VAL A O 1
ATOM 602 N N . GLU A 1 80 ? -3.972 -3.642 12.727 1.00 73.50 80 GLU A N 1
ATOM 603 C CA . GLU A 1 80 ? -3.446 -4.731 13.564 1.00 73.50 80 GLU A CA 1
ATOM 604 C C . GLU A 1 80 ? -2.229 -4.290 14.384 1.00 73.50 80 GLU A C 1
ATOM 606 O O . GLU A 1 80 ? -1.987 -4.793 15.486 1.00 73.50 80 GLU A O 1
ATOM 611 N N . ARG A 1 81 ? -1.437 -3.357 13.844 1.00 72.88 81 ARG A N 1
ATOM 612 C CA . ARG A 1 81 ? -0.191 -2.896 14.454 1.00 72.88 81 ARG A CA 1
ATOM 613 C C . ARG A 1 81 ? 0.104 -1.443 14.103 1.00 72.88 81 ARG A C 1
ATOM 615 O O . ARG A 1 81 ? 0.012 -1.049 12.946 1.00 72.88 81 ARG A O 1
ATOM 622 N N . VAL A 1 82 ? 0.563 -0.690 15.099 1.00 72.88 82 VAL A N 1
ATOM 623 C CA . VAL A 1 82 ? 1.205 0.616 14.911 1.00 72.88 82 VAL A CA 1
ATOM 624 C C . VAL A 1 82 ? 2.720 0.420 14.966 1.00 72.88 82 VAL A C 1
ATOM 626 O O . VAL A 1 82 ? 3.233 -0.247 15.868 1.00 72.88 82 VAL A O 1
ATOM 629 N N . GLN A 1 83 ? 3.439 0.957 13.989 1.00 68.62 83 GLN A N 1
ATOM 630 C CA . GLN A 1 83 ? 4.894 0.999 13.962 1.00 68.62 83 GLN A CA 1
ATOM 631 C C . GLN A 1 83 ? 5.374 2.422 14.276 1.00 68.62 83 GLN A C 1
ATOM 633 O O . GLN A 1 83 ? 4.973 3.358 13.584 1.00 68.62 83 GLN A O 1
ATOM 638 N N . PRO A 1 84 ? 6.219 2.607 15.301 1.00 62.97 84 PRO A N 1
ATOM 639 C CA . PRO A 1 84 ? 6.908 3.875 15.506 1.00 62.97 84 PRO A CA 1
ATOM 640 C C . PRO A 1 84 ? 7.985 4.065 14.426 1.00 62.97 84 PRO A C 1
ATOM 642 O O . PRO A 1 84 ? 8.697 3.110 14.129 1.00 62.97 84 PRO A O 1
ATOM 645 N N . ASP A 1 85 ? 8.069 5.278 13.865 1.00 65.62 85 ASP A N 1
ATOM 646 C CA . ASP A 1 85 ? 9.040 5.740 12.852 1.00 65.62 85 ASP A CA 1
ATOM 647 C C . ASP A 1 85 ? 9.419 4.689 11.782 1.00 65.62 85 ASP A C 1
ATOM 649 O O . ASP A 1 85 ? 10.441 4.000 11.904 1.00 65.62 85 ASP A O 1
ATOM 653 N N . PRO A 1 86 ? 8.584 4.515 10.739 1.00 59.66 86 PRO A N 1
ATOM 654 C CA . PRO A 1 86 ? 8.885 3.623 9.630 1.00 59.66 86 PRO A CA 1
ATOM 655 C C . PRO A 1 86 ? 10.054 4.190 8.815 1.00 59.66 86 PRO A C 1
ATOM 657 O O . PRO A 1 86 ? 9.859 4.925 7.860 1.00 59.66 86 PRO A O 1
ATOM 660 N N . ASP A 1 87 ? 11.270 3.805 9.202 1.00 62.62 87 ASP A N 1
ATOM 661 C CA . ASP A 1 87 ? 12.537 4.142 8.543 1.00 62.62 87 ASP A CA 1
ATOM 662 C C . ASP A 1 87 ? 12.870 5.657 8.522 1.00 62.62 87 ASP A C 1
ATOM 664 O O . ASP A 1 87 ? 12.446 6.384 7.622 1.00 62.62 87 ASP A O 1
ATOM 668 N N . PRO A 1 88 ? 13.735 6.150 9.434 1.00 58.19 88 PRO A N 1
ATOM 669 C CA . PRO A 1 88 ? 14.079 7.574 9.514 1.00 58.19 88 PRO A CA 1
ATOM 670 C C . PRO A 1 88 ? 14.842 8.092 8.284 1.00 58.19 88 PRO A C 1
ATOM 672 O O . PRO A 1 88 ? 15.040 9.302 8.154 1.00 58.19 88 PRO A O 1
ATOM 675 N N . SER A 1 89 ? 15.313 7.195 7.408 1.00 60.06 89 SER A N 1
ATOM 676 C CA . SER A 1 89 ? 16.061 7.546 6.199 1.00 60.06 89 SER A CA 1
ATOM 677 C C . SER A 1 89 ? 15.177 7.858 4.989 1.00 60.06 89 SER A C 1
ATOM 679 O O . SER A 1 89 ? 15.698 8.307 3.966 1.00 60.06 89 SER A O 1
ATOM 681 N N . LYS A 1 90 ? 13.860 7.637 5.089 1.00 59.81 90 LYS A N 1
ATOM 682 C CA . LYS A 1 90 ? 12.908 7.855 3.998 1.00 59.81 90 LYS A CA 1
ATOM 683 C C . LYS A 1 90 ? 11.897 8.927 4.377 1.00 59.81 90 LYS A C 1
ATOM 685 O O . LYS A 1 90 ? 11.279 8.872 5.435 1.00 59.81 90 LYS A O 1
ATOM 690 N N . ASP A 1 91 ? 11.719 9.899 3.490 1.00 59.44 91 ASP A N 1
ATOM 691 C CA . ASP A 1 91 ? 10.554 10.775 3.555 1.00 59.44 91 ASP A CA 1
ATOM 692 C C . ASP A 1 91 ? 9.328 10.005 3.064 1.00 59.44 91 ASP A C 1
ATOM 694 O O . ASP A 1 91 ? 9.407 9.278 2.067 1.00 59.44 91 ASP A O 1
ATOM 698 N N . ALA A 1 92 ? 8.202 10.157 3.767 1.00 58.16 92 ALA A N 1
ATOM 699 C CA . ALA A 1 92 ? 6.923 9.714 3.234 1.00 58.16 92 ALA A CA 1
ATOM 700 C C . ALA A 1 92 ? 6.689 10.478 1.922 1.00 58.16 92 ALA A C 1
ATOM 702 O O . ALA A 1 92 ? 6.871 11.694 1.866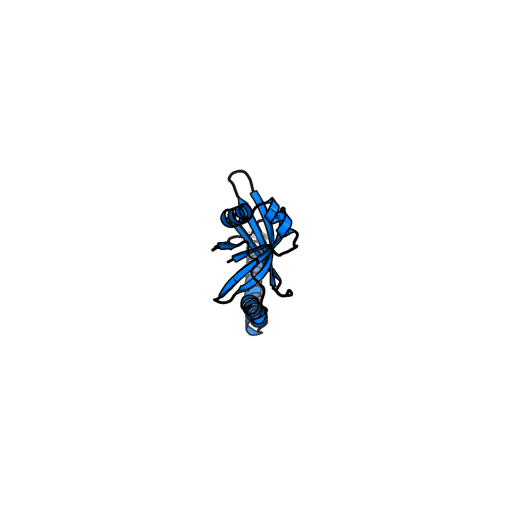 1.00 58.16 92 ALA A O 1
ATOM 703 N N . GLY A 1 93 ? 6.386 9.758 0.842 1.00 55.31 93 GLY A N 1
ATOM 704 C CA . GLY A 1 93 ? 6.221 10.363 -0.479 1.00 55.31 93 GLY A CA 1
ATOM 705 C C . GLY A 1 93 ? 5.070 11.374 -0.545 1.00 55.31 93 GLY A C 1
ATOM 706 O O . GLY A 1 93 ? 4.249 11.492 0.366 1.00 55.31 93 GLY A O 1
ATOM 707 N N . ASP A 1 94 ? 4.991 12.082 -1.672 1.00 48.31 94 ASP A N 1
ATOM 708 C CA . ASP A 1 94 ? 3.914 13.034 -1.927 1.00 48.31 94 ASP A CA 1
ATOM 709 C C . ASP A 1 94 ? 2.554 12.331 -2.114 1.00 48.31 94 ASP A C 1
ATOM 711 O O . ASP A 1 94 ? 2.352 11.537 -3.034 1.00 48.31 94 ASP A O 1
ATOM 715 N N . VAL A 1 95 ? 1.610 12.756 -1.268 1.00 50.16 95 VAL A N 1
ATOM 716 C CA . VAL A 1 95 ? 0.152 12.774 -1.464 1.00 50.16 95 VAL A CA 1
ATOM 717 C C . VAL A 1 95 ? -0.561 11.415 -1.545 1.00 50.16 95 VAL A C 1
ATOM 719 O O . VAL A 1 95 ? -0.961 10.941 -2.608 1.00 50.16 95 VAL A O 1
ATOM 722 N N . LEU A 1 96 ? -0.924 10.893 -0.371 1.00 48.91 96 LEU A N 1
ATOM 723 C CA . LEU A 1 96 ? -2.194 10.188 -0.181 1.00 48.91 96 LEU A CA 1
ATOM 724 C C . LEU A 1 96 ? -3.168 11.111 0.562 1.00 48.91 96 LEU A C 1
ATOM 726 O O . LEU A 1 96 ? -3.110 11.239 1.781 1.00 48.91 96 LEU A O 1
ATOM 730 N N . THR A 1 97 ? -4.090 11.751 -0.161 1.00 49.38 97 THR A N 1
ATOM 731 C CA . THR A 1 97 ? -5.244 12.418 0.463 1.00 49.38 97 THR A CA 1
ATOM 732 C C . THR A 1 97 ? -6.230 11.334 0.899 1.00 49.38 97 THR A C 1
ATOM 734 O O . THR A 1 97 ? -7.074 10.882 0.127 1.00 49.38 97 THR A O 1
ATOM 737 N N . LEU A 1 98 ? -6.066 10.827 2.120 1.00 53.19 98 LEU A N 1
ATOM 738 C CA . LEU A 1 98 ? -6.958 9.820 2.688 1.00 53.19 98 LEU A CA 1
ATOM 739 C C . LEU A 1 98 ? -8.183 10.501 3.298 1.00 53.19 98 LEU A C 1
ATOM 741 O O . LEU A 1 98 ? -8.141 11.017 4.410 1.00 53.19 98 LEU A O 1
ATOM 745 N N . GLU A 1 99 ? -9.305 10.472 2.580 1.00 50.97 99 GLU A N 1
ATOM 746 C CA . GLU A 1 99 ? -10.593 10.891 3.135 1.00 50.97 99 GLU A CA 1
ATOM 747 C C . GLU A 1 99 ? -11.151 9.796 4.062 1.00 50.97 99 GLU A C 1
ATOM 749 O O . GLU A 1 99 ? -11.808 8.825 3.655 1.00 50.97 99 GLU A O 1
ATOM 754 N N . VAL A 1 100 ? -10.862 9.939 5.356 1.00 54.03 100 VAL A N 1
ATOM 755 C CA . VAL A 1 100 ? -11.418 9.079 6.405 1.00 54.03 100 VAL A CA 1
ATOM 756 C C . VAL A 1 100 ? -12.849 9.523 6.699 1.00 54.03 100 VAL A C 1
ATOM 758 O O . VAL A 1 100 ? -13.094 10.420 7.497 1.00 54.03 100 VAL A O 1
ATOM 761 N N . ALA A 1 101 ? -13.809 8.887 6.026 1.00 51.12 101 ALA A N 1
ATOM 762 C CA . ALA A 1 101 ? -15.233 9.185 6.190 1.00 51.12 101 ALA A CA 1
ATOM 763 C C . ALA A 1 101 ? -15.754 8.907 7.614 1.00 51.12 101 ALA A C 1
ATOM 765 O O . ALA A 1 101 ? -16.613 9.637 8.103 1.00 51.12 101 ALA A O 1
ATOM 766 N N . GLN A 1 102 ? -15.260 7.852 8.275 1.00 47.72 102 GLN A N 1
ATOM 767 C CA . GLN A 1 102 ? -15.674 7.482 9.629 1.00 47.72 102 GLN A CA 1
ATOM 768 C C . GLN A 1 102 ? -14.683 6.474 10.233 1.00 47.72 102 GLN A C 1
ATOM 770 O O . GLN A 1 102 ? -14.272 5.530 9.561 1.00 47.72 102 GLN A O 1
ATOM 775 N N . ALA A 1 103 ? -14.326 6.627 11.506 1.00 53.44 103 ALA A N 1
ATOM 776 C CA . ALA A 1 103 ? -13.651 5.577 12.268 1.00 53.44 103 ALA A CA 1
ATOM 777 C C . ALA A 1 103 ? -14.655 4.961 13.237 1.00 53.44 103 ALA A C 1
ATOM 779 O O . ALA A 1 103 ? -15.326 5.679 13.981 1.00 53.44 103 ALA A O 1
ATOM 780 N N . VAL A 1 104 ? -14.781 3.639 13.214 1.00 56.19 104 VAL A N 1
ATOM 781 C CA . VAL A 1 104 ? -15.820 2.918 13.954 1.00 56.19 104 VAL A CA 1
ATOM 782 C C . VAL A 1 104 ? -15.158 1.821 14.779 1.00 56.19 104 VAL A C 1
ATOM 784 O O . VAL A 1 104 ? -14.289 1.107 14.286 1.00 56.19 104 VAL A O 1
ATOM 787 N N . ALA A 1 105 ? -15.560 1.712 16.047 1.00 47.81 105 ALA A N 1
ATOM 788 C CA . ALA A 1 105 ? -15.008 0.738 16.988 1.00 47.81 105 ALA A CA 1
ATOM 789 C C . ALA A 1 105 ? -15.457 -0.701 16.684 1.00 47.81 105 ALA A C 1
ATOM 791 O O . ALA A 1 105 ? -14.757 -1.649 17.028 1.00 47.81 105 ALA A O 1
ATOM 792 N N . GLU A 1 106 ? -16.613 -0.871 16.039 1.00 53.47 106 GLU A N 1
ATOM 793 C CA . GLU A 1 106 ? -17.067 -2.181 15.584 1.00 53.47 106 GLU A CA 1
ATOM 794 C C . GLU A 1 106 ? -16.145 -2.705 14.487 1.00 53.47 106 GLU A C 1
ATOM 796 O O . GLU A 1 106 ? -15.971 -2.083 13.438 1.00 53.47 106 GLU A O 1
ATOM 801 N N . ALA A 1 107 ? -15.549 -3.867 14.754 1.00 58.38 107 ALA A N 1
ATOM 802 C CA . ALA A 1 107 ? -14.737 -4.587 13.795 1.00 58.38 107 ALA A CA 1
ATOM 803 C C . ALA A 1 107 ? -15.600 -4.947 12.583 1.00 58.38 107 ALA A C 1
ATOM 805 O O . ALA A 1 107 ? -16.515 -5.768 12.676 1.00 58.38 107 ALA A O 1
ATOM 806 N N . ALA A 1 108 ? -15.301 -4.337 11.438 1.00 68.50 108 ALA A N 1
ATOM 807 C CA . ALA A 1 108 ? -15.845 -4.789 10.171 1.00 68.50 108 ALA A CA 1
ATOM 808 C C . ALA A 1 108 ? -15.520 -6.282 9.993 1.00 68.50 108 ALA A C 1
ATOM 810 O O . ALA A 1 108 ? -14.366 -6.697 10.117 1.00 68.50 108 ALA A O 1
ATOM 811 N N . SER A 1 109 ? -16.537 -7.101 9.726 1.00 77.31 109 SER A N 1
ATOM 812 C CA . SER A 1 109 ? -16.348 -8.530 9.492 1.00 77.31 109 SER A CA 1
ATOM 813 C C . SER A 1 109 ? -15.876 -8.763 8.063 1.00 77.31 109 SER A C 1
ATOM 815 O O . SER A 1 109 ? -16.540 -8.347 7.113 1.00 77.31 109 SER A O 1
ATOM 817 N N . TYR A 1 110 ? -14.760 -9.465 7.904 1.00 83.12 110 TYR A N 1
ATOM 818 C CA . TYR A 1 110 ? -14.284 -9.869 6.589 1.00 83.12 110 TYR A CA 1
ATOM 819 C C . TYR A 1 110 ? -15.142 -11.001 6.009 1.00 83.12 110 TYR A C 1
ATOM 821 O O . TYR A 1 110 ? -15.280 -12.059 6.625 1.00 83.12 110 TYR A O 1
ATOM 829 N N . VAL A 1 111 ? -15.666 -10.784 4.800 1.00 86.00 111 VAL A N 1
ATOM 830 C CA . VAL A 1 111 ? -16.408 -11.776 4.013 1.00 86.00 111 VAL A CA 1
ATOM 831 C C . VAL A 1 111 ? -15.704 -11.943 2.657 1.00 86.00 111 VAL A C 1
ATOM 833 O O . VAL A 1 111 ? -15.752 -11.028 1.831 1.00 86.00 111 VAL A O 1
ATOM 836 N N . PRO A 1 112 ? -15.027 -13.081 2.400 1.00 86.25 112 PRO A N 1
ATOM 837 C CA . PRO A 1 112 ? -14.233 -13.287 1.185 1.00 86.25 112 PRO A CA 1
ATOM 838 C C . PRO A 1 112 ? -15.002 -13.076 -0.126 1.00 86.25 112 PRO A C 1
ATOM 840 O O . PRO A 1 112 ? -14.449 -12.562 -1.096 1.00 86.25 112 PRO A O 1
ATOM 843 N N . GLU A 1 113 ? -16.275 -13.467 -0.170 1.00 86.50 113 GLU A N 1
ATOM 844 C CA . GLU A 1 113 ? -17.132 -13.363 -1.354 1.00 86.50 113 GLU A CA 1
ATOM 845 C C . GLU A 1 113 ? -17.479 -11.905 -1.700 1.00 86.50 113 GLU A C 1
ATOM 847 O O . GLU A 1 113 ? -17.721 -11.561 -2.865 1.00 86.50 113 GLU A O 1
ATOM 852 N N . GLU A 1 114 ? -17.482 -11.034 -0.693 1.00 85.19 114 GLU A N 1
ATOM 853 C CA . GLU A 1 114 ? -17.850 -9.624 -0.814 1.00 85.19 114 GLU A CA 1
ATOM 854 C C . GLU A 1 114 ? -16.634 -8.724 -1.042 1.00 85.19 114 GLU A C 1
ATOM 856 O O . GLU A 1 114 ? -16.789 -7.611 -1.551 1.00 85.19 114 GLU A O 1
ATOM 861 N N . ASP A 1 115 ? -15.421 -9.231 -0.796 1.00 87.69 115 ASP A N 1
ATOM 862 C CA . ASP A 1 115 ? -14.176 -8.490 -0.960 1.00 87.69 115 ASP A CA 1
ATOM 863 C C . ASP A 1 115 ? -13.905 -8.157 -2.435 1.00 87.69 115 ASP A C 1
ATOM 865 O O . ASP A 1 115 ? -13.329 -8.911 -3.229 1.00 87.69 115 ASP A O 1
ATOM 869 N N . TRP A 1 116 ? -14.398 -6.996 -2.845 1.00 87.25 116 TRP A N 1
ATOM 870 C CA . TRP A 1 116 ? -14.171 -6.444 -4.170 1.00 87.25 116 TRP A CA 1
ATOM 871 C C . TRP A 1 116 ? -12.772 -5.834 -4.296 1.00 87.25 116 TRP A C 1
ATOM 873 O O . TRP A 1 116 ? -12.248 -5.804 -5.408 1.00 87.25 116 TRP A O 1
ATOM 883 N N . VAL A 1 117 ? -12.152 -5.396 -3.191 1.00 87.69 117 VAL A N 1
ATOM 884 C CA . VAL A 1 117 ? -10.820 -4.772 -3.190 1.00 87.69 117 VAL A CA 1
ATOM 885 C C . VAL A 1 117 ? -9.792 -5.787 -3.654 1.00 87.69 117 VAL A C 1
ATOM 887 O O . VAL A 1 117 ? -9.089 -5.544 -4.634 1.00 87.69 117 VAL A O 1
ATOM 890 N N . ARG A 1 118 ? -9.766 -6.968 -3.032 1.00 88.31 118 ARG A N 1
ATOM 891 C CA . ARG A 1 118 ? -8.846 -8.030 -3.444 1.00 88.31 118 ARG A CA 1
ATOM 892 C C . ARG A 1 118 ? -9.058 -8.445 -4.894 1.00 88.31 118 ARG A C 1
ATOM 894 O O . ARG A 1 118 ? -8.090 -8.552 -5.635 1.00 88.31 118 ARG A O 1
ATOM 901 N N . ARG A 1 119 ? -10.311 -8.615 -5.330 1.00 88.94 119 ARG A N 1
ATOM 902 C CA . ARG A 1 119 ? -10.624 -8.973 -6.726 1.00 88.94 119 ARG A CA 1
ATOM 903 C C . ARG A 1 119 ? -10.112 -7.938 -7.725 1.00 88.94 119 ARG A C 1
ATOM 905 O O . ARG A 1 119 ? -9.552 -8.318 -8.746 1.00 88.94 119 ARG A O 1
ATOM 912 N N . GLN A 1 120 ? -10.289 -6.649 -7.436 1.00 87.81 120 GLN A N 1
ATOM 913 C CA . GLN A 1 120 ? -9.784 -5.571 -8.289 1.00 87.81 120 GLN A CA 1
ATOM 914 C C . GLN A 1 120 ? -8.255 -5.540 -8.310 1.00 87.81 120 GLN A C 1
ATOM 916 O O . GLN A 1 120 ? -7.666 -5.431 -9.380 1.00 87.81 120 GLN A O 1
ATOM 921 N N . LEU A 1 121 ? -7.607 -5.685 -7.153 1.00 88.50 121 LEU A N 1
ATOM 922 C CA . LEU A 1 121 ? -6.148 -5.699 -7.063 1.00 88.50 121 LEU A CA 1
ATOM 923 C C . LEU A 1 121 ? -5.535 -6.896 -7.799 1.00 88.50 121 LEU A C 1
ATOM 925 O O . LEU A 1 121 ? -4.573 -6.717 -8.540 1.00 88.50 121 LEU A O 1
ATOM 929 N N . THR A 1 122 ? -6.116 -8.090 -7.664 1.00 89.81 122 THR A N 1
ATOM 930 C CA . THR A 1 122 ? -5.688 -9.271 -8.426 1.00 89.81 122 THR A CA 1
ATOM 931 C C . THR A 1 122 ? -5.899 -9.065 -9.925 1.00 89.81 122 THR A C 1
ATOM 933 O O . THR A 1 122 ? -4.989 -9.326 -10.703 1.00 89.81 122 THR A O 1
ATOM 936 N N . ALA A 1 123 ? -7.044 -8.519 -10.346 1.00 88.56 123 ALA A N 1
ATOM 937 C CA . ALA A 1 123 ? -7.290 -8.224 -11.758 1.00 88.56 123 ALA A CA 1
ATOM 938 C C . ALA A 1 123 ? -6.305 -7.183 -12.326 1.00 88.56 123 ALA A C 1
ATOM 940 O O . ALA A 1 123 ? -5.892 -7.291 -13.479 1.00 88.56 123 ALA A O 1
ATOM 941 N N . LEU A 1 124 ? -5.907 -6.186 -11.529 1.00 87.38 124 LEU A N 1
ATOM 942 C CA . LEU A 1 124 ? -4.879 -5.213 -11.905 1.00 87.38 124 LEU A CA 1
ATOM 943 C C . LEU A 1 124 ? -3.492 -5.855 -12.007 1.00 87.38 124 LEU A C 1
ATOM 945 O O . LEU A 1 124 ? -2.767 -5.554 -12.954 1.00 87.38 124 LEU A O 1
ATOM 949 N N . GLU A 1 125 ? -3.129 -6.743 -11.077 1.00 88.56 125 GLU A N 1
ATOM 950 C CA . GLU A 1 125 ? -1.873 -7.497 -11.150 1.00 88.56 125 GLU A CA 1
ATOM 951 C C . GLU A 1 125 ? -1.833 -8.360 -12.416 1.00 88.56 125 GLU A C 1
ATOM 953 O O . GLU A 1 125 ? -0.864 -8.305 -13.171 1.00 88.56 125 GLU A O 1
ATOM 958 N N . GLU A 1 126 ? -2.912 -9.085 -12.710 1.00 89.19 126 GLU A N 1
ATOM 959 C CA . GLU A 1 126 ? -3.042 -9.883 -13.931 1.00 89.19 126 GLU A CA 1
ATOM 960 C C . GLU A 1 126 ? -2.972 -9.012 -15.194 1.00 89.19 126 GLU A C 1
ATOM 962 O O . GLU A 1 126 ? -2.255 -9.341 -16.142 1.00 89.19 126 GLU A O 1
ATOM 967 N N . ALA A 1 127 ? -3.660 -7.865 -15.205 1.00 86.56 127 ALA A N 1
ATOM 968 C CA . ALA A 1 127 ? -3.619 -6.918 -16.316 1.00 86.56 127 ALA A CA 1
ATOM 969 C C . ALA A 1 127 ? -2.211 -6.339 -16.535 1.00 86.56 127 ALA A C 1
ATOM 971 O O . ALA A 1 127 ? -1.798 -6.134 -17.679 1.00 86.56 127 ALA A O 1
ATOM 972 N N . ALA A 1 128 ? -1.447 -6.113 -15.464 1.00 85.88 128 ALA A N 1
ATOM 973 C CA . ALA A 1 128 ? -0.067 -5.643 -15.548 1.00 85.88 128 ALA A CA 1
ATOM 974 C C . ALA A 1 128 ? 0.874 -6.673 -16.197 1.00 85.88 128 ALA A C 1
ATOM 976 O O . ALA A 1 128 ? 1.873 -6.287 -16.801 1.00 85.88 128 ALA A O 1
ATOM 977 N N . GLN A 1 129 ? 0.537 -7.966 -16.132 1.00 90.44 129 GLN A N 1
ATOM 978 C CA . GLN A 1 129 ? 1.294 -9.044 -16.779 1.00 90.44 129 GLN A CA 1
ATOM 979 C C . GLN A 1 129 ? 0.929 -9.250 -18.257 1.00 90.44 129 GLN A C 1
ATOM 981 O O . GLN A 1 129 ? 1.487 -10.129 -18.918 1.00 90.44 129 GLN A O 1
ATOM 986 N N . LEU A 1 130 ? 0.004 -8.460 -18.816 1.00 91.44 130 LEU A N 1
ATOM 987 C CA . LEU A 1 130 ? -0.351 -8.583 -20.226 1.00 91.44 130 LEU A CA 1
ATOM 988 C C . LEU A 1 130 ? 0.851 -8.234 -21.121 1.00 91.44 130 LEU A C 1
ATOM 990 O O . LEU A 1 130 ? 1.474 -7.188 -20.922 1.00 91.44 130 LEU A O 1
ATOM 994 N N . PRO A 1 131 ? 1.141 -9.025 -22.176 1.00 91.12 131 PRO A N 1
ATOM 995 C CA . PRO A 1 131 ? 2.305 -8.801 -23.037 1.00 91.12 131 PRO A CA 1
ATOM 996 C C . PRO A 1 131 ? 2.391 -7.389 -23.624 1.00 91.12 131 PRO A C 1
ATOM 998 O O . PRO A 1 131 ? 3.479 -6.839 -23.755 1.00 91.12 131 PRO A O 1
ATOM 1001 N N . LEU A 1 132 ? 1.245 -6.781 -23.948 1.00 89.00 132 LEU A N 1
ATOM 1002 C CA . LEU A 1 132 ? 1.189 -5.413 -24.463 1.00 89.00 132 LEU A CA 1
ATOM 1003 C C . LEU A 1 132 ? 1.592 -4.376 -23.405 1.00 89.00 132 LEU A C 1
ATOM 1005 O O . LEU A 1 132 ? 2.307 -3.429 -23.721 1.00 89.00 132 LEU A O 1
ATOM 1009 N N . VAL A 1 133 ? 1.158 -4.564 -22.155 1.00 84.12 133 VAL A N 1
ATOM 1010 C CA . VAL A 1 133 ? 1.516 -3.682 -21.036 1.00 84.12 133 VAL A CA 1
ATOM 1011 C C . VAL A 1 133 ? 3.008 -3.805 -20.743 1.00 84.12 133 VAL A C 1
ATOM 1013 O O . VAL A 1 133 ? 3.695 -2.789 -20.654 1.00 84.12 133 VAL A O 1
ATOM 1016 N N . LEU A 1 134 ? 3.530 -5.032 -20.703 1.00 87.69 134 LEU A N 1
ATOM 1017 C CA . LEU A 1 134 ? 4.958 -5.296 -20.523 1.00 87.69 134 LEU A CA 1
ATOM 1018 C C . LEU A 1 134 ? 5.805 -4.685 -21.650 1.00 87.69 134 LEU A C 1
ATOM 1020 O O . LEU A 1 134 ? 6.823 -4.049 -21.381 1.00 87.69 134 LEU A O 1
ATOM 1024 N N . ALA A 1 135 ? 5.375 -4.816 -22.908 1.00 84.62 135 ALA A N 1
ATOM 1025 C CA . ALA A 1 135 ? 6.056 -4.201 -24.047 1.00 84.62 135 ALA A CA 1
ATOM 1026 C C . ALA A 1 135 ? 6.040 -2.665 -23.967 1.00 84.62 135 ALA A C 1
ATOM 1028 O O . ALA A 1 135 ? 7.063 -2.026 -24.212 1.00 84.62 135 ALA A O 1
ATOM 1029 N N . GLY A 1 136 ? 4.909 -2.072 -23.571 1.00 83.69 136 GLY A N 1
ATOM 1030 C CA . GLY A 1 136 ? 4.797 -0.630 -23.347 1.00 83.69 136 GLY A CA 1
ATOM 1031 C C . GLY A 1 136 ? 5.718 -0.133 -22.229 1.00 83.69 136 GLY A C 1
ATOM 1032 O O . GLY A 1 136 ? 6.413 0.867 -22.401 1.00 83.69 136 GLY A O 1
ATOM 1033 N N . GLN A 1 137 ? 5.794 -0.860 -21.111 1.00 82.81 137 GLN A N 1
ATOM 1034 C CA . GLN A 1 137 ? 6.719 -0.556 -20.015 1.00 82.81 137 GLN A CA 1
ATOM 1035 C C . GLN A 1 137 ? 8.183 -0.667 -20.455 1.00 82.81 137 GLN A C 1
ATOM 1037 O O . GLN A 1 137 ? 8.986 0.208 -20.132 1.00 82.81 137 GLN A O 1
ATOM 1042 N N . ALA A 1 138 ? 8.534 -1.707 -21.217 1.00 86.38 138 ALA A N 1
ATOM 1043 C CA . ALA A 1 138 ? 9.882 -1.880 -21.752 1.00 86.38 138 ALA A CA 1
ATOM 1044 C C . ALA A 1 138 ? 10.271 -0.730 -22.692 1.00 86.38 138 ALA A C 1
ATOM 1046 O O . ALA A 1 138 ? 11.376 -0.199 -22.583 1.00 86.38 138 ALA A O 1
ATOM 1047 N N . PHE A 1 139 ? 9.352 -0.298 -23.559 1.00 85.62 139 PHE A N 1
ATOM 1048 C CA . PHE A 1 139 ? 9.564 0.842 -24.447 1.00 85.62 139 PHE A CA 1
ATOM 1049 C C . PHE A 1 139 ? 9.770 2.150 -23.669 1.00 85.62 139 PHE A C 1
ATOM 1051 O O . PHE A 1 139 ? 10.761 2.844 -23.889 1.00 85.62 139 PHE A O 1
ATOM 1058 N N . ALA A 1 140 ? 8.895 2.452 -22.707 1.00 83.19 140 ALA A N 1
ATOM 1059 C CA . ALA A 1 140 ? 9.020 3.649 -21.873 1.00 83.19 140 ALA A CA 1
ATOM 1060 C C . ALA A 1 140 ? 10.324 3.654 -21.052 1.00 83.19 140 ALA A C 1
ATOM 1062 O O . ALA A 1 140 ? 10.968 4.689 -20.889 1.00 83.19 140 ALA A O 1
ATOM 1063 N N . ASN A 1 141 ? 10.748 2.492 -20.546 1.00 86.75 141 ASN A N 1
ATOM 1064 C CA . ASN A 1 141 ? 12.021 2.366 -19.838 1.00 86.75 141 ASN A CA 1
ATOM 1065 C C . ASN A 1 141 ? 13.221 2.573 -20.767 1.00 86.75 141 ASN A C 1
ATOM 1067 O O . ASN A 1 141 ? 14.171 3.248 -20.375 1.00 86.75 141 ASN A O 1
ATOM 1071 N N . HIS A 1 142 ? 13.169 2.044 -21.990 1.00 87.81 142 HIS A N 1
ATOM 1072 C CA . HIS A 1 142 ? 14.198 2.284 -22.997 1.00 87.81 142 HIS A CA 1
ATOM 1073 C C . HIS A 1 142 ? 14.319 3.779 -23.334 1.00 87.81 142 HIS A C 1
ATOM 1075 O O . HIS A 1 142 ?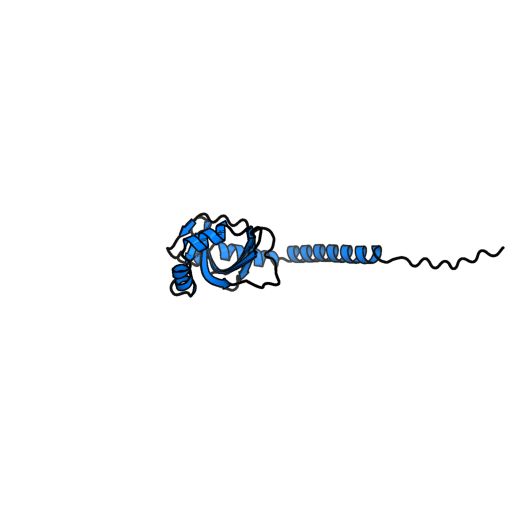 15.426 4.304 -23.395 1.00 87.81 142 HIS A O 1
ATOM 1081 N N . GLU A 1 143 ? 13.199 4.491 -23.488 1.00 87.69 143 GLU A N 1
ATOM 1082 C CA . GLU A 1 143 ? 13.200 5.941 -23.720 1.00 87.69 143 GLU A CA 1
ATOM 1083 C C . GLU A 1 143 ? 13.857 6.714 -22.566 1.00 87.69 143 GLU A C 1
ATOM 1085 O O . GLU A 1 143 ? 14.722 7.557 -22.800 1.00 87.69 143 GLU A O 1
ATOM 1090 N N . ARG A 1 144 ? 13.532 6.388 -21.307 1.00 84.62 144 ARG A N 1
ATOM 1091 C CA . ARG A 1 144 ? 14.190 7.008 -20.140 1.00 84.62 144 ARG A CA 1
ATOM 1092 C C . ARG A 1 144 ? 15.696 6.763 -20.121 1.00 84.62 144 ARG A C 1
ATOM 1094 O O . ARG A 1 144 ? 16.457 7.682 -19.833 1.00 84.62 144 ARG A O 1
ATOM 1101 N N . GLN A 1 145 ? 16.124 5.535 -20.415 1.00 87.25 145 GLN A N 1
ATOM 1102 C CA . GLN A 1 145 ? 17.544 5.182 -20.478 1.00 87.25 145 GLN A CA 1
ATOM 1103 C C . GLN A 1 145 ? 18.259 5.945 -21.591 1.00 87.25 145 GLN A C 1
ATOM 1105 O O . GLN A 1 145 ? 19.357 6.451 -21.376 1.00 87.25 145 GLN A O 1
ATOM 1110 N N . TRP A 1 146 ? 17.619 6.073 -22.753 1.00 88.00 146 TRP A N 1
ATOM 1111 C CA . TRP A 1 146 ? 18.140 6.859 -23.863 1.00 88.00 146 TRP A CA 1
ATOM 1112 C C . TRP A 1 146 ? 18.323 8.331 -23.483 1.00 88.00 146 TRP A C 1
ATOM 1114 O O . TRP A 1 146 ? 19.391 8.891 -23.710 1.00 88.00 146 TRP A O 1
ATOM 1124 N N . LEU A 1 147 ? 17.315 8.947 -22.857 1.00 87.94 147 LEU A N 1
ATOM 1125 C CA . LEU A 1 147 ? 17.387 10.340 -22.405 1.00 87.94 147 LEU A CA 1
ATOM 1126 C C . LEU A 1 147 ? 18.483 10.556 -21.355 1.00 87.94 147 LEU A C 1
ATOM 1128 O O . LEU A 1 147 ? 19.209 11.545 -21.428 1.00 87.94 147 LEU A O 1
ATOM 1132 N N . ALA A 1 148 ? 18.633 9.629 -20.406 1.00 86.25 148 ALA A N 1
ATOM 1133 C CA . ALA A 1 148 ? 19.703 9.685 -19.412 1.00 86.25 148 ALA A CA 1
ATOM 1134 C C . ALA A 1 148 ? 21.087 9.581 -20.069 1.00 86.25 148 ALA A C 1
ATOM 1136 O O . ALA A 1 148 ? 21.963 10.398 -19.794 1.00 86.25 148 ALA A O 1
ATOM 1137 N N . TRP A 1 149 ? 21.261 8.635 -20.996 1.00 87.25 149 TRP A N 1
ATOM 1138 C CA . TRP A 1 149 ? 22.497 8.495 -21.764 1.00 87.25 149 TRP A CA 1
ATOM 1139 C C . TRP A 1 149 ? 22.803 9.747 -22.595 1.00 87.25 149 TRP A C 1
ATOM 1141 O O . TRP A 1 149 ? 23.945 10.195 -22.637 1.00 87.25 149 TRP A O 1
ATOM 1151 N N . GLN A 1 150 ? 21.795 10.342 -23.232 1.00 85.94 150 GLN A N 1
ATOM 1152 C CA . GLN A 1 150 ? 21.965 11.560 -24.017 1.00 85.94 150 GLN A CA 1
ATOM 1153 C C . GLN A 1 150 ? 22.399 12.738 -23.135 1.00 85.94 150 GLN A C 1
ATOM 1155 O O . GLN A 1 150 ? 23.353 13.431 -23.477 1.00 85.94 150 GLN A O 1
ATOM 1160 N N . ALA A 1 151 ? 21.776 12.911 -21.968 1.00 83.31 151 ALA A N 1
ATOM 1161 C CA . ALA A 1 151 ? 22.187 13.923 -20.999 1.00 83.31 151 ALA A CA 1
ATOM 1162 C C . ALA A 1 151 ? 23.632 13.708 -20.508 1.00 83.31 151 ALA A C 1
ATOM 1164 O O . ALA A 1 151 ? 24.376 14.673 -20.344 1.00 83.31 151 ALA A O 1
ATOM 1165 N N . GLU A 1 152 ? 24.059 12.454 -20.318 1.00 82.38 152 GLU A N 1
ATOM 1166 C CA . GLU A 1 152 ? 25.455 12.130 -20.000 1.00 82.38 152 GLU A CA 1
ATOM 1167 C C . GLU A 1 152 ? 26.421 12.488 -21.135 1.00 82.38 152 GLU A C 1
ATOM 1169 O O . GLU A 1 152 ? 27.539 12.910 -20.850 1.00 82.38 152 GLU A O 1
ATOM 1174 N N . GLN A 1 153 ? 26.034 12.316 -22.404 1.00 80.00 153 GLN A N 1
ATOM 1175 C CA . GLN A 1 153 ? 26.860 12.736 -23.543 1.00 80.00 153 GLN A CA 1
ATOM 1176 C C . GLN A 1 153 ? 26.956 14.260 -23.631 1.00 80.00 153 GLN A C 1
ATOM 1178 O O . GLN A 1 153 ? 28.056 14.790 -23.770 1.00 80.00 153 GLN A O 1
ATOM 1183 N N . ASP A 1 154 ? 25.830 14.960 -23.487 1.00 75.31 154 ASP A N 1
ATOM 1184 C CA . ASP A 1 154 ? 25.768 16.423 -23.556 1.00 75.31 154 ASP A CA 1
ATOM 1185 C C . ASP A 1 154 ? 26.548 17.096 -22.411 1.00 75.31 154 ASP A C 1
ATOM 1187 O O 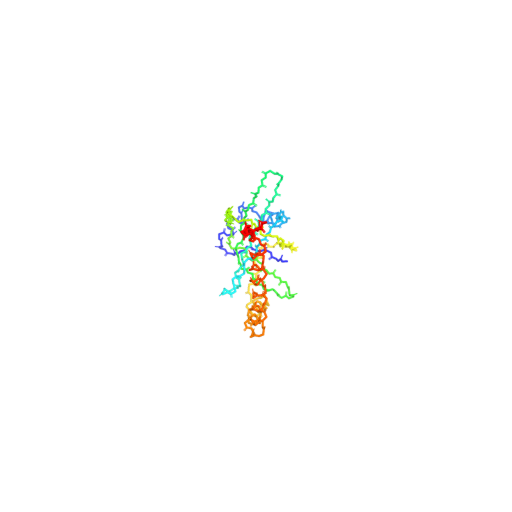. ASP A 1 154 ? 27.087 18.190 -22.578 1.00 75.31 154 ASP A O 1
ATOM 1191 N N . ALA A 1 155 ? 26.650 16.441 -21.250 1.00 74.81 155 ALA A N 1
ATOM 1192 C CA . ALA A 1 155 ? 27.393 16.939 -20.094 1.00 74.81 155 ALA A CA 1
ATOM 1193 C C . ALA A 1 155 ? 28.919 16.735 -20.185 1.00 74.81 155 ALA A C 1
ATOM 1195 O O . ALA A 1 155 ? 29.648 17.254 -19.334 1.00 74.81 155 ALA A O 1
ATOM 1196 N N . ARG A 1 156 ? 29.432 15.985 -21.174 1.00 68.38 156 ARG A N 1
ATOM 1197 C CA . ARG A 1 156 ? 30.881 15.787 -21.334 1.00 68.38 156 ARG A CA 1
ATOM 1198 C C . ARG A 1 156 ? 31.524 17.070 -21.878 1.00 68.38 156 ARG A C 1
ATOM 1200 O O . ARG A 1 156 ? 31.159 17.511 -22.966 1.00 68.38 156 ARG A O 1
ATOM 1207 N N . PRO A 1 157 ? 32.508 17.665 -21.178 1.00 61.22 157 PRO A N 1
ATOM 1208 C CA . PRO A 1 157 ? 33.270 18.766 -21.740 1.00 61.22 157 PRO A CA 1
ATOM 1209 C C . PRO A 1 157 ? 34.087 18.257 -22.931 1.00 61.22 157 PRO A C 1
ATOM 1211 O O . PRO A 1 157 ? 34.855 17.305 -22.804 1.00 61.22 157 PRO A O 1
ATOM 1214 N N . TYR A 1 158 ? 33.926 18.893 -24.088 1.00 59.12 158 TYR A N 1
ATOM 1215 C CA . TYR A 1 158 ? 34.800 18.668 -25.233 1.00 59.12 158 TYR A CA 1
ATOM 1216 C C . TYR A 1 158 ? 36.180 19.257 -24.905 1.00 59.12 158 TYR A C 1
ATOM 1218 O O . TYR A 1 158 ? 36.317 20.476 -24.790 1.00 59.12 158 TYR A O 1
ATOM 1226 N N . GLU A 1 159 ? 37.207 18.418 -24.761 1.00 52.75 159 GLU A N 1
ATOM 1227 C CA . GLU A 1 159 ? 38.587 18.887 -24.894 1.00 52.75 159 GLU A CA 1
ATOM 1228 C C . GLU A 1 159 ? 38.797 19.249 -26.366 1.00 52.75 159 GLU A C 1
ATOM 1230 O O . GLU A 1 159 ? 38.896 18.390 -27.241 1.00 52.75 159 GLU A O 1
ATOM 1235 N N . VAL A 1 160 ? 38.790 20.548 -26.660 1.00 52.91 160 VAL A N 1
ATOM 1236 C CA . VAL A 1 160 ? 39.246 21.050 -27.953 1.00 52.91 160 VAL A CA 1
ATOM 1237 C C . VAL A 1 160 ? 40.765 20.908 -27.950 1.00 52.91 160 VAL A C 1
ATOM 1239 O O . VAL A 1 160 ? 41.461 21.754 -27.391 1.00 52.91 160 VAL A O 1
ATOM 1242 N N . GLU A 1 161 ? 41.289 19.838 -28.550 1.00 48.62 161 GLU A N 1
ATOM 1243 C CA . GLU A 1 161 ? 42.714 19.759 -28.870 1.00 48.62 161 GLU A CA 1
ATOM 1244 C C . GLU A 1 161 ? 43.040 20.868 -29.880 1.00 48.62 161 GLU A C 1
ATOM 1246 O O . GLU A 1 161 ? 42.801 20.760 -31.084 1.00 48.62 161 GLU A O 1
ATOM 1251 N N . THR A 1 162 ? 43.565 21.988 -29.387 1.00 52.16 162 THR A N 1
ATOM 1252 C CA . THR A 1 162 ? 44.126 23.053 -30.218 1.00 52.16 162 THR A CA 1
ATOM 1253 C C . THR A 1 162 ? 45.514 22.649 -30.718 1.00 52.16 162 THR A C 1
ATOM 1255 O O . THR A 1 162 ? 46.502 23.298 -30.390 1.00 52.16 162 THR A O 1
ATOM 1258 N N . GLU A 1 163 ? 45.613 21.591 -31.520 1.00 51.66 163 GLU A N 1
ATOM 1259 C CA . GLU A 1 163 ? 46.812 21.303 -32.320 1.00 51.66 163 GLU A CA 1
ATOM 1260 C C . GLU A 1 163 ? 46.540 21.605 -33.799 1.00 51.66 163 GLU A C 1
ATOM 1262 O O . GLU A 1 163 ? 46.522 20.746 -34.673 1.00 51.66 163 GLU A O 1
ATOM 1267 N N . GLY A 1 164 ? 46.307 22.888 -34.082 1.00 45.56 164 GLY A N 1
ATOM 1268 C CA . GLY A 1 164 ? 46.332 23.444 -35.430 1.00 45.56 164 GLY A CA 1
ATOM 1269 C C . GLY A 1 164 ? 47.484 24.434 -35.546 1.00 45.56 164 GLY A C 1
ATOM 1270 O O . GLY A 1 164 ? 47.300 25.625 -35.309 1.00 45.56 164 GLY A O 1
ATOM 1271 N N . VAL A 1 165 ? 48.681 23.954 -35.885 1.00 44.16 165 VAL A N 1
ATOM 1272 C CA . VAL A 1 165 ? 49.811 24.829 -36.227 1.00 44.16 165 VAL A CA 1
ATOM 1273 C C . VAL A 1 165 ? 49.512 25.487 -37.576 1.00 44.16 165 VAL A C 1
ATOM 1275 O O . VAL A 1 165 ? 49.486 24.822 -38.609 1.00 44.16 165 VAL A O 1
ATOM 1278 N N . ILE A 1 166 ? 49.296 26.804 -37.578 1.00 44.06 166 ILE A N 1
ATOM 1279 C CA . ILE A 1 166 ? 49.349 27.612 -38.800 1.00 44.06 166 ILE A CA 1
ATOM 1280 C C . ILE A 1 166 ? 50.831 27.867 -39.088 1.00 44.06 166 ILE A C 1
ATOM 1282 O O . ILE A 1 166 ? 51.473 28.652 -38.392 1.00 44.06 166 ILE A O 1
ATOM 1286 N N . CYS A 1 167 ? 51.386 27.195 -40.095 1.00 43.34 167 CYS A N 1
ATOM 1287 C CA . CYS A 1 167 ? 52.700 27.540 -40.633 1.00 43.34 167 CYS A CA 1
ATOM 1288 C C . CYS A 1 167 ? 52.580 28.814 -41.488 1.00 43.34 167 CYS A C 1
ATOM 1290 O O . CYS A 1 167 ? 51.800 28.834 -42.443 1.00 43.34 167 CYS A O 1
ATOM 1292 N N . SER A 1 168 ? 53.349 29.853 -41.146 1.00 43.38 168 SER A N 1
ATOM 1293 C CA . SER A 1 168 ? 53.642 31.020 -41.997 1.00 43.38 168 SER A CA 1
ATOM 1294 C C . SER A 1 168 ? 54.969 30.848 -42.721 1.00 43.38 168 SER A C 1
ATOM 1296 O O . SER A 1 168 ? 55.924 30.436 -42.021 1.00 43.38 168 SER A O 1
#

Secondary structure (DSSP, 8-state):
-EEEEPTTSHHHHHHHHH-HHHHHHHHHH-SEEEEEEETTSSSEEEEEEEEEE-SS-EEEEEEEEEEEE-GGG-EEEEEEEEEESS-TTSPPPS-------EE-SS-PPP-TTT-HHHHHHHHHHHHHTSHHHHHHHHHHHHHHHHHHHHHHHHTS------------

pLDDT: mean 70.53, std 15.41, range [42.38, 91.44]

Radius of gyration: 24.49 Å; chains: 1; bounding box: 76×44×67 Å